Protein AF-A0A7C2TTF3-F1 (afdb_monomer)

Foldseek 3Di:
DDQVPDDPQKHWDDDDPKTWMDGNPDLDIDIPDDCVPDPDDNPNVCVVVSVVVNVVVVVVVVVD

Radius of gyration: 13.82 Å; Cα contacts (8 Å, |Δi|>4): 60; chains: 1; bounding box: 40×13×35 Å

Sequence (64 aa):
MNEETLPPDWQPWFFNANDGIRHRAKPFMGVQFHPEASPGPVDTAFLFDEFVKLLLVALVACYL

Nearest PDB structures (foldseek):
  6ndk-assembly1_R9  TM=5.183E-01  e=7.128E+00  Thermus thermophilus HB8
  5v1u-assembly2_B  TM=4.468E-01  e=5.829E+00  Thermobaculum terrenum ATCC BAA-798
  6tmg-assembly1_f  TM=3.580E-01  e=8.716E+00  Toxoplasma gondii GT1

Solvent-accessible surface area (backbone atoms only — not comparable to full-atom values): 4044 Å² total; per-residue (Å²): 132,68,76,93,72,53,57,88,62,45,40,81,69,39,75,72,101,42,39,23,39,31,39,77,85,54,101,47,71,51,63,74,58,69,47,83,35,81,84,71,73,66,90,47,44,64,56,56,57,54,54,51,51,53,53,52,53,52,50,56,65,73,76,109

Secondary structure (DSSP, 8-state):
--GGG--TTEEEEE-SSS-EEEESSSS-EEESS-TT-SSS--TTTHHHHHHHHHHHHHHHHH--

pLDDT: mean 88.77, std 8.45, range [61.25, 97.25]

Structure (mmCIF, N/CA/C/O backbone):
data_AF-A0A7C2TTF3-F1
#
_entry.id   AF-A0A7C2TTF3-F1
#
loop_
_atom_site.group_PDB
_atom_site.id
_atom_site.type_symbol
_atom_site.label_atom_id
_atom_site.label_alt_id
_atom_site.label_comp_id
_atom_site.label_asym_id
_atom_site.label_entity_id
_atom_site.label_seq_id
_atom_site.pdbx_PDB_ins_code
_atom_site.Cartn_x
_atom_site.Cartn_y
_atom_site.Cartn_z
_atom_site.occupancy
_atom_site.B_iso_or_equiv
_atom_site.auth_seq_id
_atom_site.auth_comp_id
_atom_site.auth_asym_id
_atom_site.auth_atom_id
_atom_site.pdbx_PDB_model_num
ATOM 1 N N . MET A 1 1 ? 11.076 7.634 3.394 1.00 71.12 1 MET A N 1
ATOM 2 C CA . MET A 1 1 ? 10.182 7.729 4.576 1.00 71.12 1 MET A CA 1
ATOM 3 C C . MET A 1 1 ? 11.003 7.494 5.851 1.00 71.12 1 MET A C 1
ATOM 5 O O . MET A 1 1 ? 11.966 6.750 5.768 1.00 71.12 1 MET A O 1
ATOM 9 N N . ASN A 1 2 ? 10.690 8.112 7.004 1.00 83.00 2 ASN A N 1
ATOM 10 C CA . ASN A 1 2 ? 11.349 7.769 8.282 1.00 83.00 2 ASN A CA 1
ATOM 11 C C . ASN A 1 2 ? 10.436 6.869 9.136 1.00 83.00 2 ASN A C 1
ATOM 13 O O . ASN A 1 2 ? 9.485 7.351 9.755 1.00 83.00 2 ASN A O 1
ATOM 17 N N . GLU A 1 3 ? 10.733 5.568 9.158 1.00 84.31 3 GLU A N 1
ATOM 18 C CA . GLU A 1 3 ? 9.950 4.551 9.874 1.00 84.31 3 GLU 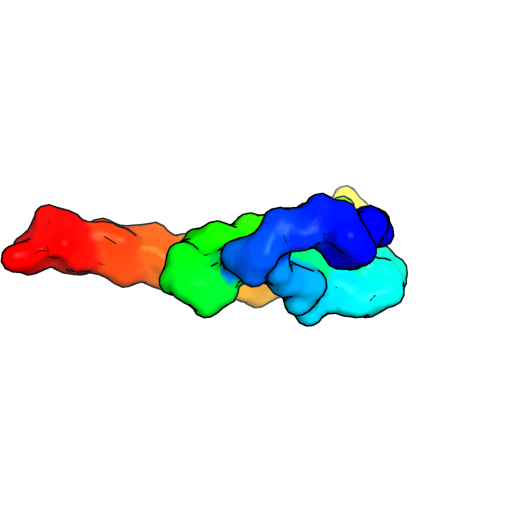A CA 1
ATOM 19 C C . GLU A 1 3 ? 9.922 4.767 11.392 1.00 84.31 3 GLU A C 1
ATOM 21 O O . GLU A 1 3 ? 8.900 4.508 12.026 1.00 84.31 3 GLU A O 1
ATOM 26 N N . GLU A 1 4 ? 10.996 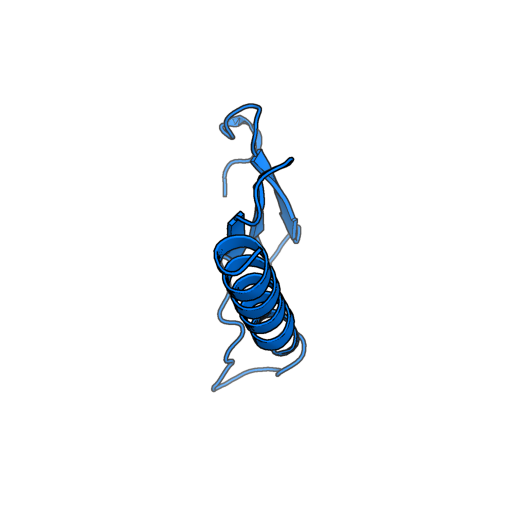5.310 11.970 1.00 87.12 4 GLU A N 1
ATOM 27 C CA . GLU A 1 4 ? 11.125 5.534 13.418 1.00 87.12 4 GLU 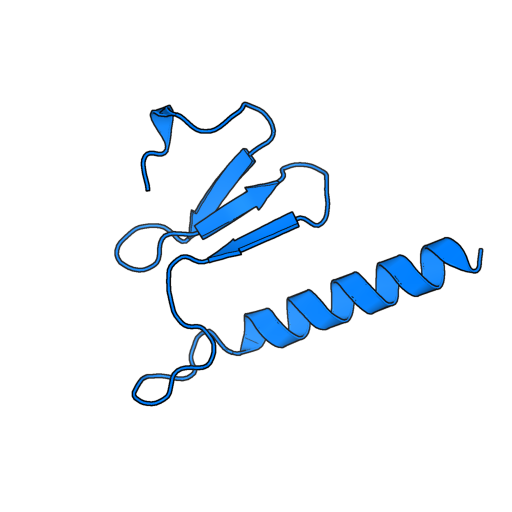A CA 1
ATOM 28 C C . GLU A 1 4 ? 10.155 6.604 13.935 1.00 87.12 4 GLU A C 1
ATOM 30 O O . GLU A 1 4 ? 9.864 6.676 15.126 1.00 87.12 4 GLU A O 1
ATOM 35 N N . THR A 1 5 ? 9.639 7.436 13.028 1.00 92.50 5 THR A N 1
ATOM 36 C CA . THR A 1 5 ? 8.716 8.534 13.346 1.00 92.50 5 THR A CA 1
ATOM 37 C C . THR A 1 5 ? 7.251 8.190 13.099 1.00 92.50 5 THR A C 1
ATOM 39 O O . THR A 1 5 ? 6.382 9.047 13.274 1.00 92.50 5 THR A O 1
ATOM 42 N N . LEU A 1 6 ? 6.948 6.955 12.684 1.00 91.62 6 LEU A N 1
ATOM 43 C CA . 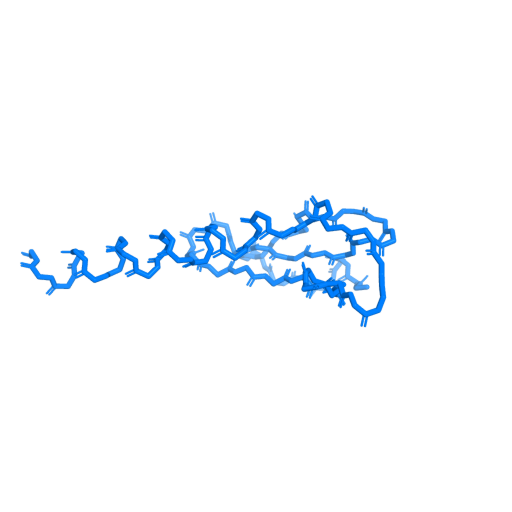LEU A 1 6 ? 5.567 6.553 12.453 1.00 91.62 6 LEU A CA 1
ATOM 44 C C . LEU A 1 6 ? 4.757 6.535 13.758 1.00 91.62 6 LEU A C 1
ATOM 46 O O . LEU A 1 6 ? 5.222 5.997 14.765 1.00 91.62 6 LEU A O 1
ATOM 50 N N . PRO A 1 7 ? 3.509 7.044 13.748 1.00 95.25 7 PRO A N 1
ATOM 51 C CA . PRO A 1 7 ? 2.619 6.866 14.883 1.00 95.25 7 PRO A CA 1
ATOM 52 C C . PRO A 1 7 ? 2.347 5.372 15.139 1.00 95.25 7 PRO A C 1
ATOM 54 O O . PRO A 1 7 ? 2.354 4.585 14.188 1.00 95.25 7 PRO A O 1
ATOM 57 N N . PRO A 1 8 ? 2.018 4.968 16.381 1.00 95.44 8 PRO A N 1
ATOM 58 C CA . PRO A 1 8 ? 1.858 3.559 16.754 1.00 95.44 8 PRO A CA 1
ATOM 59 C C . PRO A 1 8 ? 0.859 2.779 15.896 1.00 95.44 8 PRO A C 1
ATOM 61 O O . PRO A 1 8 ? 1.044 1.588 15.667 1.00 95.44 8 PRO A O 1
ATOM 64 N N . ASP A 1 9 ? -0.174 3.446 15.384 1.00 97.25 9 ASP A N 1
ATOM 65 C CA . ASP A 1 9 ? -1.227 2.832 14.573 1.00 97.25 9 ASP A CA 1
ATOM 66 C C . ASP A 1 9 ? -0.833 2.598 13.109 1.00 97.25 9 ASP A C 1
ATOM 68 O O . ASP A 1 9 ? -1.597 1.993 12.351 1.00 97.25 9 ASP A O 1
ATOM 72 N N . TRP A 1 10 ? 0.353 3.049 12.706 1.00 95.81 10 TRP A N 1
ATOM 73 C CA . TRP A 1 10 ? 0.889 2.891 11.362 1.00 95.81 10 TRP A CA 1
ATOM 74 C C . TRP A 1 10 ? 2.049 1.905 11.354 1.00 95.81 10 TRP A C 1
ATOM 76 O O . TRP A 1 10 ? 2.750 1.699 12.348 1.00 95.81 10 TRP A O 1
ATOM 86 N N . GLN A 1 11 ? 2.233 1.262 10.209 1.00 94.06 11 GLN A N 1
ATOM 87 C CA . GLN A 1 11 ? 3.367 0.386 9.968 1.00 94.06 11 GLN A CA 1
ATOM 88 C C . GLN A 1 11 ? 3.885 0.557 8.540 1.00 94.06 11 GLN A C 1
ATOM 90 O O . GLN A 1 11 ? 3.081 0.822 7.634 1.00 94.06 11 GLN A O 1
ATOM 95 N N . PRO A 1 12 ? 5.197 0.364 8.327 1.00 93.62 12 PRO A N 1
ATOM 96 C CA . PRO A 1 12 ? 5.744 0.187 6.992 1.00 93.62 12 PRO A CA 1
ATOM 97 C C . PRO A 1 12 ? 5.038 -0.975 6.285 1.00 93.62 12 PRO A C 1
ATOM 99 O O . PRO A 1 12 ? 4.600 -1.946 6.918 1.00 93.62 12 PRO A O 1
ATOM 102 N N . TRP A 1 13 ? 4.883 -0.860 4.973 1.00 91.19 13 TRP A N 1
ATOM 103 C CA . TRP A 1 13 ? 4.217 -1.865 4.150 1.00 91.19 13 TRP A CA 1
ATOM 104 C C . TRP A 1 13 ? 5.091 -2.331 2.993 1.00 91.19 13 TRP A C 1
ATOM 106 O O . TRP A 1 13 ? 5.311 -3.533 2.849 1.00 91.19 13 TRP A O 1
ATOM 116 N N . PHE A 1 14 ? 5.613 -1.392 2.211 1.00 89.38 14 PHE A N 1
ATOM 117 C CA . PHE A 1 14 ? 6.632 -1.659 1.207 1.00 89.38 14 PHE A CA 1
ATOM 118 C C . PHE A 1 14 ? 7.969 -1.117 1.717 1.00 89.38 14 PHE A C 1
ATOM 120 O O . PHE A 1 14 ? 7.995 -0.070 2.365 1.00 89.38 14 PHE A O 1
ATOM 127 N N . PHE A 1 15 ? 9.045 -1.865 1.464 1.00 81.81 15 PHE A N 1
ATOM 128 C CA . PHE A 1 15 ? 10.392 -1.567 1.946 1.00 81.81 15 PHE A CA 1
ATOM 129 C C . PHE A 1 15 ? 11.329 -1.274 0.761 1.00 81.81 15 PHE A C 1
ATOM 131 O O . PHE A 1 15 ? 11.202 -1.907 -0.292 1.00 81.81 15 PHE A O 1
ATOM 138 N N . ASN A 1 16 ? 12.332 -0.410 0.975 1.00 76.06 16 ASN A N 1
ATOM 139 C CA . ASN A 1 16 ? 13.400 -0.029 0.027 1.00 76.06 16 ASN A CA 1
ATOM 140 C C . ASN A 1 16 ? 12.958 1.017 -1.027 1.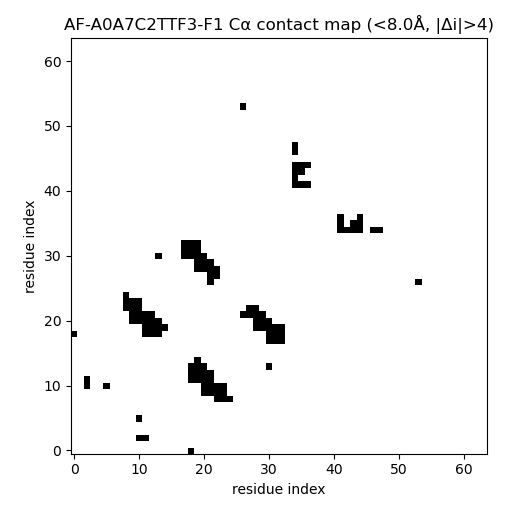00 76.06 16 ASN A C 1
ATOM 142 O O . ASN A 1 16 ? 12.252 1.951 -0.677 1.00 76.06 16 ASN A O 1
ATOM 146 N N . ALA A 1 17 ? 13.365 0.915 -2.304 1.00 63.41 17 ALA A N 1
ATOM 147 C CA . ALA A 1 17 ? 13.051 1.895 -3.365 1.00 63.41 17 ALA A CA 1
ATOM 148 C C . ALA A 1 17 ? 11.543 2.173 -3.558 1.00 63.41 17 ALA A C 1
ATOM 150 O O . ALA A 1 17 ? 11.166 3.144 -4.210 1.00 63.41 17 ALA A O 1
ATOM 151 N N . ASN A 1 18 ? 10.701 1.331 -2.960 1.00 67.19 18 ASN A N 1
ATOM 152 C CA . ASN A 1 18 ? 9.260 1.441 -2.904 1.00 67.19 18 ASN A CA 1
ATOM 153 C C . ASN A 1 18 ? 8.839 1.590 -1.434 1.00 67.19 18 ASN A C 1
ATOM 155 O O . ASN A 1 18 ? 8.493 0.604 -0.798 1.00 67.19 18 ASN A O 1
ATOM 159 N N . ASP A 1 19 ? 8.887 2.800 -0.878 1.00 82.94 19 ASP A N 1
ATOM 160 C CA . ASP A 1 19 ? 8.368 3.059 0.472 1.00 82.94 19 ASP A CA 1
ATOM 161 C C . ASP A 1 19 ? 6.828 3.086 0.451 1.00 82.94 19 ASP A C 1
ATOM 163 O O . ASP A 1 19 ? 6.209 3.656 -0.454 1.00 82.94 19 ASP A O 1
ATOM 167 N N . GLY A 1 20 ? 6.182 2.511 1.465 1.00 90.88 20 GLY A N 1
ATOM 168 C CA . GLY A 1 20 ? 4.729 2.586 1.635 1.00 90.88 20 GLY A CA 1
ATOM 169 C C . GLY A 1 20 ? 4.294 2.353 3.076 1.00 90.88 20 GLY A C 1
ATOM 170 O O . GLY A 1 20 ? 5.001 1.713 3.852 1.00 90.88 20 GLY A O 1
ATOM 171 N N . ILE A 1 21 ? 3.115 2.855 3.431 1.00 94.94 21 ILE A N 1
ATOM 172 C CA . ILE A 1 21 ? 2.551 2.778 4.781 1.00 94.94 21 ILE A CA 1
ATOM 173 C C . ILE A 1 21 ? 1.149 2.191 4.756 1.00 94.94 21 ILE A C 1
ATOM 175 O O . ILE A 1 21 ? 0.382 2.383 3.811 1.00 94.94 21 ILE A O 1
ATOM 179 N N . ARG A 1 22 ? 0.785 1.518 5.844 1.00 95.38 22 ARG A N 1
ATOM 180 C CA . ARG A 1 22 ? -0.592 1.094 6.093 1.00 95.38 22 ARG A CA 1
ATOM 181 C C . ARG A 1 22 ? -0.959 1.264 7.555 1.00 95.38 22 ARG A C 1
ATOM 183 O O . ARG A 1 22 ? -0.125 1.073 8.443 1.00 95.38 22 ARG A O 1
ATOM 190 N N . HIS A 1 23 ? -2.211 1.603 7.806 1.00 96.56 23 HIS A N 1
ATOM 191 C CA . HIS A 1 23 ? -2.761 1.622 9.149 1.00 96.56 23 HIS A CA 1
ATOM 192 C C . HIS A 1 23 ? -2.991 0.176 9.617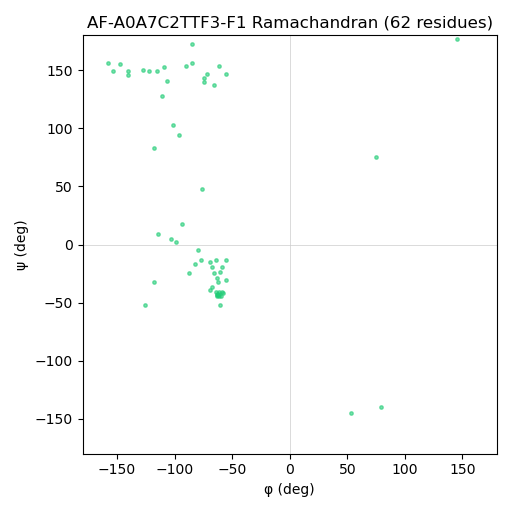 1.00 96.56 23 HIS A C 1
ATOM 194 O O . HIS A 1 23 ? -3.361 -0.698 8.836 1.00 96.56 23 HIS A O 1
ATOM 200 N N . ARG A 1 24 ? -2.759 -0.101 10.903 1.00 95.75 24 ARG A N 1
ATOM 201 C CA . ARG A 1 24 ? -2.835 -1.460 11.468 1.00 95.75 24 ARG A CA 1
ATOM 202 C C . ARG A 1 24 ? -4.249 -2.0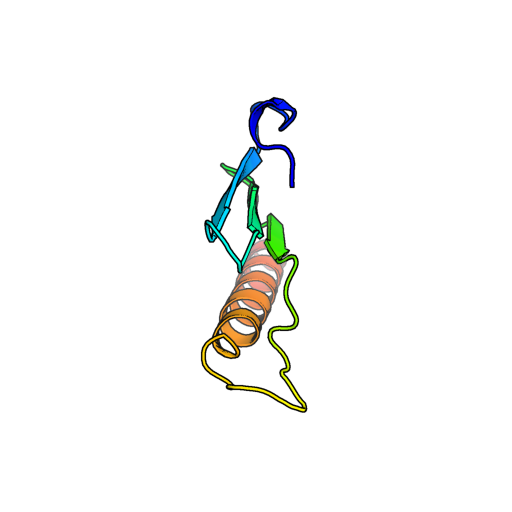46 11.495 1.00 95.75 24 ARG A C 1
ATOM 204 O O . ARG A 1 24 ? -4.402 -3.241 11.293 1.00 95.75 24 ARG A O 1
ATOM 211 N N . ALA A 1 25 ? -5.257 -1.212 11.758 1.00 94.56 25 ALA A N 1
ATOM 212 C CA . ALA A 1 25 ? -6.655 -1.629 11.879 1.00 94.56 25 ALA A CA 1
ATOM 213 C C . ALA A 1 25 ? -7.609 -1.000 10.848 1.00 94.56 25 ALA A C 1
ATOM 215 O O . ALA A 1 25 ? -8.603 -1.617 10.482 1.00 94.56 25 ALA A O 1
ATOM 216 N N . LYS A 1 26 ? -7.353 0.237 10.404 1.00 94.12 26 LYS A N 1
ATOM 217 C CA . LYS A 1 26 ? -8.236 0.953 9.474 1.00 94.12 26 LYS A CA 1
ATOM 218 C C . LYS A 1 26 ? -7.831 0.669 8.024 1.00 94.12 26 LYS A C 1
ATOM 220 O O . LYS A 1 26 ? -6.648 0.430 7.783 1.00 94.12 26 LYS A O 1
ATOM 225 N N . PRO A 1 27 ? -8.759 0.753 7.053 1.00 93.62 27 PRO A N 1
ATOM 226 C CA . PRO A 1 27 ? -8.483 0.517 5.634 1.00 93.62 27 PRO A CA 1
ATOM 227 C C . PRO A 1 27 ? -7.750 1.706 4.985 1.00 93.62 27 PRO A C 1
ATOM 229 O O . PRO A 1 27 ? -8.157 2.216 3.945 1.00 93.62 27 PRO A O 1
ATOM 232 N N . PHE A 1 28 ? -6.694 2.201 5.631 1.00 94.94 28 PHE A N 1
ATOM 233 C CA . PHE A 1 28 ? -5.890 3.316 5.149 1.00 94.94 28 PHE A CA 1
ATOM 234 C C . PHE A 1 28 ? -4.512 2.808 4.757 1.00 94.94 28 PHE A C 1
ATOM 236 O O . PHE A 1 28 ? -3.825 2.157 5.546 1.00 94.94 28 PHE A O 1
ATOM 243 N N . MET A 1 29 ? -4.107 3.131 3.539 1.00 94.88 29 MET A N 1
ATOM 244 C CA . MET A 1 29 ? -2.810 2.776 2.988 1.00 94.88 29 MET A CA 1
ATOM 245 C C . MET A 1 29 ? -2.339 3.871 2.039 1.00 94.88 29 MET A C 1
ATOM 247 O O . MET A 1 29 ? -3.152 4.617 1.493 1.00 94.88 29 MET A O 1
ATOM 251 N N . GLY A 1 30 ? -1.030 3.961 1.851 1.00 94.38 30 GLY A N 1
ATOM 252 C CA . GLY A 1 30 ? -0.410 4.887 0.916 1.00 94.38 30 GLY A CA 1
ATOM 253 C C . GLY A 1 30 ? 0.931 4.350 0.440 1.00 94.38 30 GLY A C 1
ATOM 254 O O . GLY A 1 30 ? 1.619 3.639 1.172 1.00 94.38 30 GLY A O 1
ATOM 255 N N . VAL A 1 31 ? 1.298 4.696 -0.787 1.00 93.75 31 VAL A N 1
ATOM 256 C CA . VAL A 1 31 ? 2.588 4.352 -1.391 1.00 93.75 31 VAL A CA 1
ATOM 257 C C . VAL A 1 31 ? 3.311 5.624 -1.807 1.00 93.75 31 VAL A C 1
ATOM 259 O O . VAL A 1 31 ? 2.670 6.625 -2.122 1.00 93.75 31 VAL A O 1
ATOM 262 N N . GLN A 1 32 ? 4.641 5.603 -1.766 1.00 91.12 32 GLN A N 1
ATOM 263 C CA . GLN A 1 32 ? 5.472 6.739 -2.164 1.00 91.12 32 GLN A CA 1
ATOM 264 C C . GLN A 1 32 ? 5.790 6.737 -3.666 1.00 91.12 32 GLN A C 1
ATOM 266 O O . GLN A 1 32 ? 6.094 7.790 -4.225 1.00 91.12 32 GLN A O 1
ATOM 271 N N . PHE A 1 33 ? 5.748 5.561 -4.294 1.00 90.06 33 PHE A N 1
ATOM 272 C CA . PHE A 1 33 ? 5.955 5.365 -5.726 1.00 90.06 33 PHE A CA 1
ATOM 273 C C . PHE A 1 33 ? 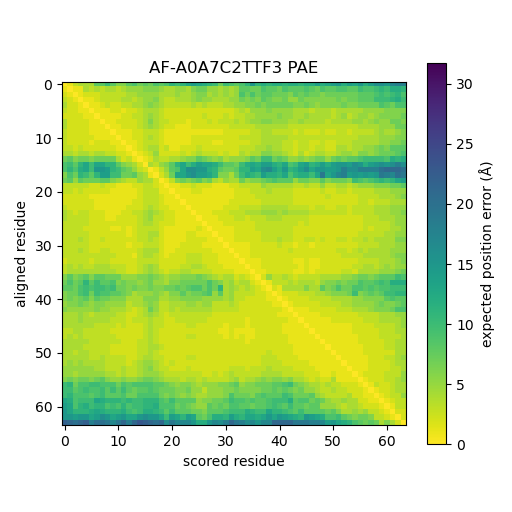4.660 5.584 -6.522 1.00 90.06 33 PHE A C 1
ATOM 275 O O . PHE A 1 33 ? 3.586 5.746 -5.948 1.00 90.06 33 PHE A O 1
ATOM 282 N N . HIS A 1 34 ? 4.789 5.575 -7.848 1.00 92.50 34 HIS A N 1
ATOM 283 C CA . HIS A 1 34 ? 3.716 5.792 -8.816 1.00 92.50 34 HIS A CA 1
ATOM 284 C C . HIS A 1 34 ? 3.145 4.448 -9.311 1.00 92.50 34 HIS A C 1
ATOM 286 O O . HIS A 1 34 ? 3.719 3.851 -10.229 1.00 92.50 34 HIS A O 1
ATOM 292 N N . PRO A 1 35 ? 2.064 3.915 -8.702 1.00 92.31 35 PRO A N 1
ATOM 293 C CA . PRO A 1 35 ? 1.496 2.620 -9.084 1.00 92.31 35 PRO A CA 1
ATOM 294 C C . PRO A 1 35 ? 0.825 2.613 -10.464 1.00 92.31 35 PRO A C 1
ATOM 296 O O . PRO A 1 35 ? 0.553 1.549 -11.017 1.00 92.31 35 PRO A O 1
ATOM 299 N N . GLU A 1 36 ? 0.542 3.788 -11.022 1.00 93.44 36 GLU A N 1
ATOM 300 C CA . GLU A 1 36 ? -0.006 3.994 -12.364 1.00 93.44 36 GLU A CA 1
ATOM 301 C C . GLU A 1 36 ? 1.035 3.829 -13.481 1.00 93.44 36 GLU A C 1
ATOM 303 O O . GLU A 1 36 ? 0.673 3.728 -14.657 1.00 93.44 36 GLU A O 1
ATOM 308 N N . ALA A 1 37 ? 2.321 3.790 -13.117 1.00 89.12 37 ALA A N 1
ATOM 309 C CA . ALA A 1 37 ? 3.448 3.809 -14.044 1.00 89.12 37 ALA A CA 1
ATOM 310 C C . ALA A 1 37 ? 3.379 5.002 -15.032 1.00 89.12 37 ALA A C 1
ATOM 312 O O . ALA A 1 37 ? 2.929 6.083 -14.678 1.00 89.12 37 ALA A O 1
ATOM 313 N N . SER A 1 38 ? 3.825 4.813 -16.281 1.00 86.88 38 SER A N 1
ATOM 314 C CA . SER A 1 38 ? 3.799 5.809 -17.378 1.00 86.88 38 SER A CA 1
ATOM 315 C C . SER A 1 38 ? 4.841 6.954 -17.304 1.00 86.88 38 SER A C 1
ATOM 317 O O . SER A 1 38 ? 4.475 8.107 -17.079 1.00 86.88 38 SER A O 1
ATOM 319 N N . PRO A 1 39 ? 6.134 6.697 -17.614 1.00 89.88 39 PRO A N 1
ATOM 320 C CA . PRO A 1 39 ? 6.716 5.421 -18.039 1.00 89.88 39 PRO A CA 1
ATOM 321 C C . PRO A 1 39 ? 7.095 4.539 -16.844 1.00 89.88 39 PRO A C 1
ATOM 323 O O . PRO A 1 39 ? 7.355 5.032 -15.753 1.00 89.88 39 PRO A O 1
ATOM 326 N N . GLY A 1 40 ? 7.174 3.226 -17.053 1.00 88.25 40 GLY A N 1
ATOM 327 C CA . GLY A 1 40 ? 7.636 2.297 -16.021 1.00 88.25 40 GLY A CA 1
ATOM 328 C C . GLY A 1 40 ? 6.936 0.939 -16.065 1.00 88.25 40 GLY A C 1
ATOM 329 O O . GLY A 1 40 ? 6.045 0.735 -16.893 1.00 88.25 40 GLY A O 1
ATOM 330 N N . PRO A 1 41 ? 7.351 0.005 -15.196 1.00 89.00 41 PRO A N 1
ATOM 331 C CA . PRO A 1 41 ? 6.709 -1.295 -15.052 1.00 89.00 41 PRO A CA 1
ATOM 332 C C . PRO A 1 41 ? 5.343 -1.166 -14.366 1.00 89.00 41 PRO A C 1
ATOM 334 O O . PRO A 1 41 ? 5.155 -0.344 -13.475 1.00 89.00 41 PRO A O 1
ATOM 337 N N . VAL A 1 42 ? 4.397 -2.021 -14.752 1.00 92.12 42 VAL A N 1
ATOM 338 C CA . VAL A 1 42 ? 3.018 -2.045 -14.221 1.00 92.12 42 VAL A CA 1
ATOM 339 C C . VAL A 1 42 ? 2.846 -3.025 -13.052 1.00 92.12 42 VAL A C 1
ATOM 341 O O . VAL A 1 42 ? 1.731 -3.391 -12.691 1.00 92.12 42 VAL A O 1
ATOM 344 N N . ASP A 1 43 ? 3.953 -3.437 -12.432 1.00 90.81 43 ASP A N 1
ATOM 345 C CA . ASP A 1 43 ? 4.012 -4.498 -11.415 1.00 90.81 43 ASP A CA 1
ATOM 346 C C . ASP A 1 43 ? 3.232 -4.163 -10.130 1.00 90.81 43 ASP A C 1
ATOM 348 O O . ASP A 1 43 ? 2.980 -5.036 -9.302 1.00 90.81 43 ASP A O 1
ATOM 352 N N . THR A 1 44 ? 2.837 -2.899 -9.953 1.00 93.25 44 THR A N 1
ATOM 353 C CA . THR A 1 44 ? 2.114 -2.402 -8.773 1.00 93.25 44 THR A CA 1
ATOM 354 C C . THR A 1 44 ? 0.691 -1.917 -9.070 1.00 93.25 44 THR A C 1
ATOM 356 O O . THR A 1 44 ? 0.014 -1.416 -8.171 1.00 93.25 44 THR A O 1
ATOM 359 N N . ALA A 1 45 ? 0.181 -2.148 -10.286 1.00 93.81 45 ALA A N 1
ATOM 360 C CA . ALA A 1 45 ? 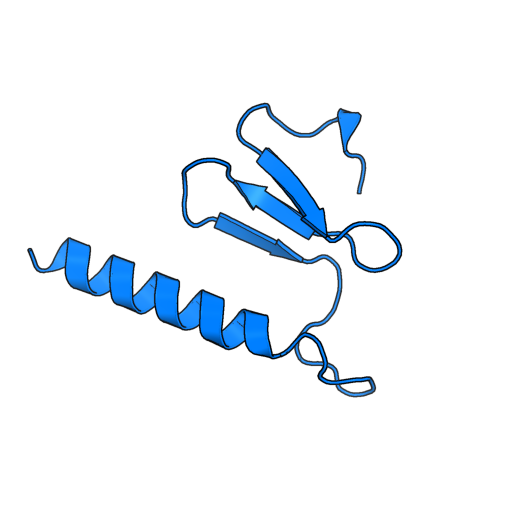-1.176 -1.756 -10.682 1.00 93.81 45 ALA A CA 1
ATOM 361 C C . ALA A 1 45 ? -2.282 -2.421 -9.832 1.00 93.81 45 ALA A C 1
ATOM 363 O O . ALA A 1 45 ? -3.362 -1.857 -9.668 1.00 93.81 45 ALA A O 1
ATOM 364 N N . PHE A 1 46 ? -1.997 -3.575 -9.214 1.00 94.12 46 PHE A N 1
ATOM 365 C CA . PHE A 1 46 ? -2.921 -4.274 -8.308 1.00 94.12 46 PHE A CA 1
ATOM 366 C C . PHE A 1 46 ? -3.355 -3.426 -7.097 1.00 94.12 46 PHE A C 1
ATOM 368 O O . PHE A 1 46 ? -4.374 -3.711 -6.469 1.00 94.12 46 PHE A O 1
ATOM 375 N N . LEU A 1 47 ? -2.606 -2.372 -6.751 1.00 95.00 47 LEU A N 1
ATOM 376 C CA . LEU A 1 47 ? -2.968 -1.451 -5.672 1.00 95.00 47 LEU A CA 1
ATOM 377 C C . LEU A 1 47 ? -4.279 -0.704 -5.949 1.00 95.00 47 LEU A C 1
ATOM 379 O O . LEU A 1 47 ? -5.007 -0.384 -5.007 1.00 95.00 47 LEU A O 1
ATOM 383 N N . PHE A 1 48 ? -4.615 -0.473 -7.222 1.00 95.69 48 PHE A N 1
ATOM 384 C CA . PHE A 1 48 ? -5.909 0.092 -7.602 1.00 95.69 48 PHE A CA 1
ATOM 385 C C . PHE A 1 48 ? -7.052 -0.895 -7.348 1.00 95.69 48 PHE A C 1
ATOM 387 O O . PHE A 1 48 ? -8.095 -0.490 -6.836 1.00 95.69 48 PHE A O 1
ATOM 394 N N . ASP A 1 49 ? -6.846 -2.187 -7.619 1.00 95.44 49 ASP A N 1
ATOM 395 C CA . ASP A 1 49 ? -7.845 -3.220 -7.328 1.00 95.44 49 ASP A CA 1
ATOM 396 C C . ASP A 1 49 ? -8.112 -3.318 -5.821 1.00 95.44 49 ASP A C 1
ATOM 398 O O . ASP A 1 49 ? -9.265 -3.389 -5.392 1.00 95.44 49 ASP A O 1
ATOM 402 N N . GLU A 1 50 ? -7.058 -3.273 -5.001 1.00 94.31 50 GLU A N 1
ATOM 403 C CA . GLU A 1 50 ? -7.185 -3.240 -3.540 1.00 94.31 50 GLU A CA 1
ATOM 404 C C . GLU A 1 50 ? -7.951 -1.996 -3.070 1.00 94.31 50 GLU A C 1
ATOM 406 O O . GLU A 1 50 ? -8.873 -2.111 -2.261 1.00 94.31 50 GLU A O 1
ATOM 411 N N . PHE A 1 51 ? -7.654 -0.816 -3.624 1.00 94.88 51 PHE A N 1
ATOM 412 C CA . PHE A 1 51 ? -8.392 0.408 -3.307 1.00 94.88 51 PHE A CA 1
ATOM 413 C C . PHE A 1 51 ? -9.889 0.300 -3.648 1.00 94.88 51 PHE A C 1
ATOM 415 O O . PHE A 1 51 ? -10.737 0.647 -2.822 1.00 94.88 51 PHE A O 1
ATOM 422 N N . VAL A 1 52 ? -10.239 -0.239 -4.820 1.00 95.12 52 VAL A N 1
ATOM 423 C CA . VAL A 1 52 ? -11.644 -0.436 -5.220 1.00 95.12 52 VAL A CA 1
ATOM 424 C C . VAL A 1 52 ? -12.356 -1.425 -4.295 1.00 95.12 52 VAL A C 1
ATOM 426 O O . VAL A 1 52 ? -13.493 -1.171 -3.889 1.00 95.12 52 VAL A O 1
ATOM 429 N N . LYS A 1 53 ? -11.701 -2.522 -3.896 1.00 94.00 53 LYS A N 1
ATOM 430 C CA . LYS A 1 53 ? -12.273 -3.475 -2.927 1.00 94.00 53 LYS A CA 1
ATOM 431 C C . LYS A 1 53 ? -12.599 -2.798 -1.595 1.00 94.00 53 LYS A C 1
ATOM 433 O O . LYS A 1 53 ? -13.667 -3.057 -1.041 1.00 94.00 53 LYS A O 1
ATOM 438 N N . LEU A 1 54 ? -11.731 -1.910 -1.104 1.00 92.25 54 LEU A N 1
ATOM 439 C CA . LEU A 1 54 ? -11.984 -1.158 0.131 1.00 92.25 54 LEU A CA 1
ATOM 440 C C . LEU A 1 54 ? -13.227 -0.267 0.014 1.00 92.25 54 LEU A C 1
ATOM 442 O O . LEU A 1 54 ? -14.032 -0.229 0.945 1.00 92.25 54 LEU A O 1
ATOM 446 N N . LEU A 1 55 ? -13.423 0.396 -1.131 1.00 90.69 55 LEU A N 1
ATOM 447 C CA . LEU A 1 55 ? -14.632 1.185 -1.387 1.00 90.69 55 LEU A CA 1
ATOM 448 C C . LEU A 1 55 ? -15.890 0.312 -1.397 1.00 90.69 55 LEU A C 1
ATOM 450 O O . LEU A 1 55 ? -16.893 0.686 -0.796 1.00 90.69 55 LEU A O 1
ATOM 454 N N . LEU A 1 56 ? -15.843 -0.861 -2.033 1.00 89.75 56 LEU A N 1
ATOM 455 C CA . LEU A 1 56 ? -16.984 -1.779 -2.078 1.00 89.75 56 LEU A CA 1
ATOM 456 C C . LEU A 1 56 ? -17.365 -2.293 -0.686 1.00 89.75 56 LEU A C 1
ATOM 458 O O . LEU A 1 56 ? -18.544 -2.286 -0.337 1.00 89.75 56 LEU A O 1
ATOM 462 N N . VAL A 1 57 ? -16.382 -2.689 0.126 1.00 85.06 57 VAL A N 1
ATOM 463 C CA . VAL A 1 57 ? -16.623 -3.122 1.512 1.00 85.06 57 VAL A CA 1
ATOM 464 C C . VAL A 1 57 ? -17.210 -1.982 2.342 1.00 85.06 57 VAL A C 1
ATOM 466 O O . VAL A 1 57 ? -18.176 -2.201 3.072 1.00 85.06 57 VAL A O 1
ATOM 469 N N . ALA A 1 58 ? -16.672 -0.767 2.206 1.00 81.94 58 ALA A N 1
ATOM 470 C CA . ALA A 1 58 ? -17.193 0.405 2.903 1.00 81.94 58 ALA A CA 1
ATOM 471 C C . ALA A 1 58 ? -18.643 0.713 2.502 1.00 81.94 58 ALA A C 1
ATOM 473 O O . ALA A 1 58 ? -19.472 0.968 3.370 1.00 81.94 58 ALA A O 1
ATOM 474 N N . LEU A 1 59 ? -18.967 0.631 1.207 1.00 80.31 59 LEU A N 1
ATOM 475 C CA . LEU A 1 59 ? -20.332 0.818 0.721 1.00 80.31 59 LEU A CA 1
ATOM 476 C C . LEU A 1 59 ? -21.271 -0.229 1.323 1.00 80.31 59 LEU A C 1
ATOM 478 O O . LEU A 1 59 ? -22.266 0.149 1.930 1.00 80.31 59 LEU A O 1
ATOM 482 N N . VAL A 1 60 ? -20.947 -1.522 1.227 1.00 82.25 60 VAL A N 1
ATOM 483 C CA . VAL A 1 60 ? -21.790 -2.595 1.786 1.00 82.25 60 VAL A CA 1
ATOM 484 C C . VAL A 1 60 ? -22.006 -2.412 3.291 1.00 82.25 60 VAL A C 1
ATOM 486 O O . VAL A 1 60 ? -23.131 -2.559 3.755 1.00 82.25 60 VAL A O 1
ATOM 489 N N . ALA A 1 61 ? -20.968 -2.033 4.040 1.00 77.81 61 ALA A N 1
ATOM 490 C CA . ALA A 1 61 ? -21.075 -1.777 5.475 1.00 77.81 61 ALA A CA 1
ATOM 491 C C . ALA A 1 61 ? -21.961 -0.567 5.827 1.00 77.81 61 ALA A C 1
ATOM 493 O O . ALA A 1 61 ? -22.484 -0.513 6.931 1.00 77.81 61 ALA A O 1
ATOM 494 N N . CYS A 1 62 ? -22.135 0.403 4.925 1.00 74.94 62 CYS A N 1
ATOM 495 C CA . CYS A 1 62 ? -23.046 1.532 5.135 1.00 74.94 62 CYS A CA 1
ATOM 496 C C . CYS A 1 62 ? -24.515 1.212 4.806 1.00 74.94 62 CYS A C 1
ATOM 498 O O . CYS A 1 62 ? -25.393 1.982 5.192 1.00 74.94 62 CYS A O 1
ATOM 500 N N . TYR A 1 63 ? -24.785 0.128 4.073 1.00 67.12 63 TYR A N 1
ATOM 501 C CA . TYR A 1 63 ? -26.136 -0.290 3.674 1.00 67.12 63 TYR A CA 1
ATOM 502 C C . TYR A 1 63 ? -26.689 -1.466 4.504 1.00 67.12 63 TYR A C 1
ATOM 504 O O . TYR A 1 63 ? -27.785 -1.947 4.208 1.00 67.12 63 TYR A O 1
ATOM 512 N N . LEU A 1 64 ? -25.957 -1.914 5.529 1.00 61.25 64 LEU A N 1
ATOM 513 C CA . LEU A 1 64 ? -26.360 -2.918 6.521 1.00 61.25 64 LEU A CA 1
ATOM 514 C C . LEU A 1 64 ? -26.382 -2.287 7.916 1.00 61.25 64 LEU A C 1
ATOM 516 O O . LEU A 1 64 ? -27.278 -2.665 8.702 1.00 61.25 64 LEU A O 1
#

Mean predicted aligned error: 4.51 Å